Protein AF-A0A9W8JWC4-F1 (afdb_monomer_lite)

Foldseek 3Di:
DDDDDDDDPDDPPPDDDPDPVSVCVVVVNPDPVVVVVVVVVVVVVVVVVVVVVVVVVVVVVVVVVVPPPPPPPPPDDPDPDPDDDVDPDDPPDDPPCPVVVVVVVVVVCCVVCVVNDDPDPVPPPVPDPDDDPDDDDDDDDDDDD

pLDDT: mean 70.8, std 15.58, range [35.38, 93.44]

Sequence (145 aa):
MPLAPPPPANSLQVVQISSLTAALARLGINIPIEDVIKAVHEENGANRAKLAAEATKRRAALSKLALQPINASAGLKITTESKFVPRPIKPTNVDPLAKERRRRLVELTKEAFPDGKPPDPFNLTWLGLAEDVGCPRTSGLSQHR

Structure (mmCIF, N/CA/C/O backbone):
data_AF-A0A9W8JWC4-F1
#
_entry.id   AF-A0A9W8JWC4-F1
#
loop_
_atom_site.group_PDB
_atom_site.id
_atom_site.type_symbol
_atom_site.label_atom_id
_atom_site.label_alt_id
_atom_site.label_comp_id
_atom_site.label_asym_id
_atom_site.label_entity_id
_atom_site.label_seq_id
_atom_site.pdbx_PDB_ins_code
_atom_site.Cartn_x
_atom_site.Cartn_y
_atom_site.Cartn_z
_atom_site.occupancy
_atom_site.B_iso_or_equiv
_atom_site.auth_seq_id
_atom_site.auth_comp_id
_atom_site.auth_asym_id
_atom_site.auth_atom_id
_atom_site.pdbx_PDB_model_num
ATOM 1 N N . MET A 1 1 ? -16.160 -30.341 57.260 1.00 52.53 1 MET A N 1
ATOM 2 C CA . MET A 1 1 ? -16.440 -29.316 56.233 1.00 52.53 1 MET A CA 1
ATOM 3 C C . MET A 1 1 ? -15.114 -28.951 55.576 1.00 52.53 1 MET A C 1
ATOM 5 O O . MET A 1 1 ? -14.337 -28.261 56.224 1.00 52.53 1 MET A O 1
ATOM 9 N N . PRO A 1 2 ? -14.760 -29.479 54.393 1.00 52.22 2 PRO A N 1
ATOM 10 C CA . PRO A 1 2 ? -13.525 -29.064 53.733 1.00 52.22 2 PRO A CA 1
ATOM 11 C C . PRO A 1 2 ? -13.687 -27.648 53.153 1.00 52.22 2 PRO A C 1
ATOM 13 O O . PRO A 1 2 ? -14.654 -27.376 52.443 1.00 52.22 2 PRO A O 1
ATOM 16 N N . LEU A 1 3 ? -12.755 -26.753 53.501 1.00 62.88 3 LEU A N 1
ATOM 17 C CA . LEU A 1 3 ? -12.629 -25.408 52.932 1.00 62.88 3 LEU A CA 1
ATOM 18 C C . LEU A 1 3 ? -12.314 -25.515 51.432 1.00 62.88 3 LEU A C 1
ATOM 20 O O . LEU A 1 3 ? -11.409 -26.252 51.041 1.00 62.88 3 LEU A O 1
ATOM 24 N N . ALA A 1 4 ? -13.039 -24.759 50.607 1.00 66.19 4 ALA A N 1
ATOM 25 C CA . ALA A 1 4 ? -12.744 -24.633 49.184 1.00 66.19 4 ALA A CA 1
ATOM 26 C C . ALA A 1 4 ? -11.363 -23.973 48.971 1.00 66.19 4 ALA A C 1
ATOM 28 O O . ALA A 1 4 ? -11.011 -23.056 49.720 1.00 66.19 4 ALA A O 1
ATOM 29 N N . PRO A 1 5 ? -10.573 -24.418 47.975 1.00 70.81 5 PRO A N 1
ATOM 30 C CA . PRO A 1 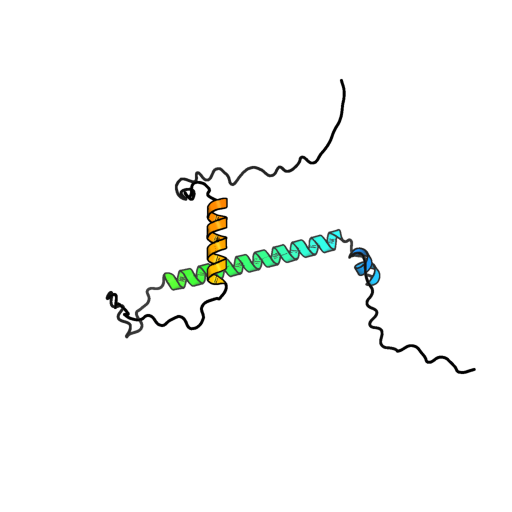5 ? -9.264 -23.836 47.699 1.00 70.81 5 PRO A CA 1
ATOM 31 C C . PRO A 1 5 ? -9.393 -22.380 47.209 1.00 70.81 5 PRO A C 1
ATOM 33 O O . PRO A 1 5 ? -10.356 -22.055 46.507 1.00 70.81 5 PRO A O 1
ATOM 36 N N . PRO A 1 6 ? -8.440 -21.493 47.559 1.00 69.56 6 PRO A N 1
ATOM 37 C CA . PRO A 1 6 ? -8.451 -20.105 47.108 1.00 69.56 6 PRO A CA 1
ATOM 38 C C . PRO A 1 6 ? -8.288 -20.021 45.578 1.00 69.56 6 PRO A C 1
ATOM 40 O O . PRO A 1 6 ? -7.565 -20.834 44.993 1.00 69.56 6 PRO A O 1
ATOM 43 N N . PRO A 1 7 ? -8.944 -19.052 44.911 1.00 66.81 7 PRO A N 1
ATOM 44 C CA . PRO A 1 7 ? -8.871 -18.913 43.462 1.00 66.81 7 PRO A CA 1
ATOM 45 C C . PRO A 1 7 ? -7.442 -18.569 42.994 1.00 66.81 7 PRO A C 1
ATOM 47 O O . PRO A 1 7 ? -6.719 -17.852 43.692 1.00 66.81 7 PRO A O 1
ATOM 50 N N . PRO A 1 8 ? -7.015 -19.064 41.816 1.00 64.12 8 PRO A N 1
ATOM 51 C CA . PRO A 1 8 ? -5.653 -18.889 41.316 1.00 64.12 8 PRO A CA 1
ATOM 52 C C . PRO A 1 8 ? -5.338 -17.418 40.994 1.00 64.12 8 PRO A C 1
ATOM 54 O O . PRO A 1 8 ? -6.064 -16.752 40.259 1.00 64.12 8 PRO A O 1
ATOM 57 N N . ALA A 1 9 ? -4.209 -16.930 41.514 1.00 63.09 9 ALA A N 1
ATOM 58 C CA . ALA A 1 9 ? -3.815 -15.518 41.565 1.00 63.09 9 ALA A CA 1
ATOM 59 C C . ALA A 1 9 ? -3.265 -14.909 40.254 1.00 63.09 9 ALA A C 1
ATOM 61 O O . ALA A 1 9 ? -2.635 -13.859 40.296 1.00 63.09 9 ALA A O 1
ATOM 62 N N . ASN A 1 10 ? -3.497 -15.521 39.090 1.00 58.47 10 ASN A N 1
ATOM 63 C CA . ASN A 1 10 ? -2.897 -15.080 37.821 1.00 58.47 10 ASN A CA 1
ATOM 64 C C . ASN A 1 10 ? -3.940 -14.870 36.717 1.00 58.47 10 ASN A C 1
ATOM 66 O O . ASN A 1 10 ? -3.788 -15.350 35.595 1.00 58.47 10 ASN A O 1
ATOM 70 N N . SER A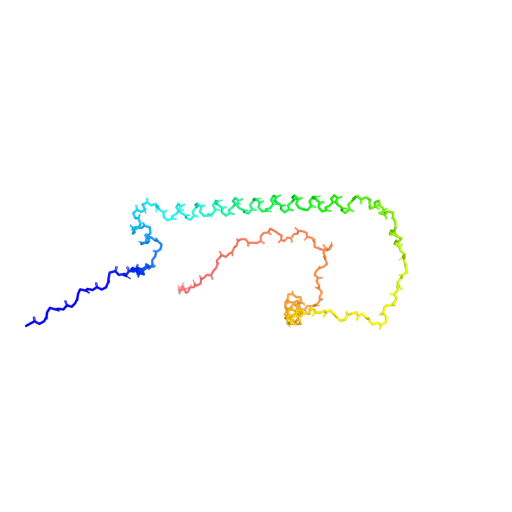 1 11 ? -5.016 -14.144 37.018 1.00 58.44 11 SER A N 1
ATOM 71 C CA . SER A 1 11 ? -5.893 -13.627 35.971 1.00 58.44 11 SER A CA 1
ATOM 72 C C . SER A 1 11 ? -5.275 -12.351 35.400 1.00 58.44 11 SER A C 1
ATOM 74 O O . SER A 1 11 ? -5.469 -11.267 35.953 1.00 58.44 11 SER A O 1
ATOM 76 N N . LEU A 1 12 ? -4.572 -12.444 34.269 1.00 59.75 12 LEU A N 1
ATOM 77 C CA . LEU A 1 12 ? -4.572 -11.317 33.337 1.00 59.75 12 LEU A CA 1
ATOM 78 C C . LEU A 1 12 ? -6.044 -11.109 32.971 1.00 59.75 12 LEU A C 1
ATOM 80 O O . LEU A 1 12 ? -6.603 -11.876 32.190 1.00 59.75 12 LEU A O 1
ATOM 84 N N . GLN A 1 13 ? -6.710 -10.164 33.639 1.00 64.00 13 GLN A N 1
ATOM 85 C CA . GLN A 1 13 ? -8.097 -9.834 33.347 1.00 64.00 13 GLN A CA 1
ATOM 86 C C . GLN A 1 13 ? -8.122 -9.248 31.941 1.00 64.00 13 GLN A C 1
ATOM 88 O O . GLN A 1 13 ? -7.852 -8.066 31.736 1.00 64.00 13 GLN A O 1
ATOM 93 N N . VAL A 1 14 ? -8.420 -10.099 30.962 1.00 64.75 14 VAL A N 1
ATOM 94 C CA . VAL A 1 14 ? -8.772 -9.667 29.617 1.00 64.75 14 VAL A CA 1
ATOM 95 C C . VAL A 1 14 ? -10.126 -8.990 29.743 1.00 64.75 14 VAL A C 1
ATOM 97 O O . VAL A 1 14 ? -11.182 -9.617 29.703 1.00 64.75 14 VAL A O 1
ATOM 100 N N . VAL A 1 15 ? -10.086 -7.689 29.993 1.00 69.31 15 VAL A N 1
ATOM 101 C CA . VAL A 1 15 ? -11.278 -6.863 29.984 1.00 69.31 15 VAL A CA 1
ATOM 102 C C . VAL A 1 15 ? -11.661 -6.667 28.529 1.00 69.31 15 VAL A C 1
ATOM 104 O O . VAL A 1 15 ? -10.972 -5.976 27.782 1.00 69.31 15 VAL A O 1
ATOM 107 N N . GLN A 1 16 ? -12.788 -7.244 28.136 1.00 74.19 16 GLN A N 1
ATOM 108 C CA . GLN A 1 16 ? -13.394 -6.925 26.857 1.00 74.19 16 GLN A CA 1
ATOM 109 C C . GLN A 1 16 ? -14.035 -5.538 26.952 1.00 74.19 16 GLN A C 1
ATOM 111 O O . GLN A 1 16 ? -14.914 -5.301 27.782 1.00 74.19 16 GLN A O 1
ATOM 116 N N . ILE A 1 17 ? -13.564 -4.608 26.125 1.00 78.25 17 ILE A N 1
ATOM 117 C CA . ILE A 1 17 ? -14.057 -3.232 26.085 1.00 78.25 17 ILE A CA 1
ATOM 118 C C . ILE A 1 17 ? -14.778 -3.031 24.754 1.00 78.25 17 ILE A C 1
ATOM 120 O O . ILE A 1 17 ? -14.219 -3.314 23.698 1.00 78.25 17 ILE A O 1
ATOM 124 N N . SER A 1 18 ? -16.030 -2.579 24.806 1.00 82.06 18 SER A N 1
ATOM 125 C CA . SER A 1 18 ? -16.902 -2.438 23.632 1.00 82.06 18 SER A CA 1
ATOM 126 C C . SER A 1 18 ? -16.646 -1.167 22.817 1.00 82.06 18 SER A C 1
ATOM 128 O O . SER A 1 18 ? -17.098 -1.078 21.678 1.00 82.06 18 SER A O 1
ATOM 130 N N . SER A 1 19 ? -15.930 -0.182 23.369 1.00 83.00 19 SER A N 1
ATOM 131 C CA . SER A 1 19 ? -15.626 1.074 22.682 1.00 83.00 19 SER A CA 1
ATOM 132 C C . SER A 1 19 ? -14.324 1.718 23.164 1.00 83.00 19 SER A C 1
ATOM 134 O O . SER A 1 19 ? -13.903 1.541 24.309 1.00 83.00 19 SER A O 1
ATOM 136 N N . LEU A 1 20 ? -13.708 2.522 22.291 1.00 82.31 20 LEU A N 1
ATOM 137 C CA . LEU A 1 20 ? -12.534 3.339 22.617 1.00 82.31 20 LEU A CA 1
ATOM 138 C C . LEU A 1 20 ? -12.819 4.275 23.805 1.00 82.31 20 LEU A C 1
ATOM 140 O O . LEU A 1 20 ? -11.992 4.397 24.701 1.00 82.31 20 LEU A O 1
ATOM 144 N N . THR A 1 21 ? -14.013 4.873 23.857 1.00 81.44 21 THR A N 1
ATOM 145 C CA . THR A 1 21 ? -14.464 5.727 24.968 1.00 81.44 21 THR A CA 1
ATOM 146 C C . THR A 1 21 ? -14.394 4.996 26.302 1.00 81.44 21 THR A C 1
ATOM 148 O O . THR A 1 21 ? -13.859 5.516 27.277 1.00 81.44 21 THR A O 1
ATOM 151 N N . ALA A 1 22 ? -14.909 3.764 26.340 1.00 82.44 22 ALA A N 1
ATOM 152 C CA . ALA A 1 22 ? -14.904 2.948 27.545 1.00 82.44 22 ALA A CA 1
ATOM 153 C C . ALA A 1 22 ? -13.480 2.521 27.933 1.00 82.44 22 ALA A C 1
ATOM 155 O O . ALA A 1 22 ? -13.199 2.342 29.119 1.00 82.44 22 ALA A O 1
ATOM 156 N N . ALA A 1 23 ? -12.572 2.398 26.960 1.00 84.88 23 ALA A N 1
ATOM 157 C CA . ALA A 1 23 ? -11.166 2.108 27.217 1.00 84.88 23 ALA A CA 1
ATOM 158 C C . ALA A 1 23 ? -10.457 3.310 27.844 1.00 84.88 23 ALA A C 1
ATOM 160 O O . ALA A 1 23 ? -9.802 3.160 28.872 1.00 84.88 23 ALA A O 1
ATOM 161 N N . LEU A 1 24 ? -10.654 4.505 27.284 1.00 84.12 24 LEU A N 1
ATOM 162 C CA . LEU A 1 24 ? -10.096 5.748 27.819 1.00 84.12 24 LEU A CA 1
ATOM 163 C C . LEU A 1 24 ? -10.627 6.040 29.229 1.00 84.12 24 LEU A C 1
ATOM 165 O O . LEU A 1 24 ? -9.839 6.306 30.134 1.00 84.12 24 LEU A O 1
ATOM 169 N N . ALA A 1 25 ? -11.934 5.866 29.450 1.00 82.50 25 ALA A N 1
ATOM 170 C CA . ALA A 1 25 ? -12.550 6.024 30.765 1.00 82.50 25 ALA A CA 1
ATOM 171 C C . ALA A 1 25 ? -11.999 5.021 31.794 1.00 82.50 25 ALA A C 1
ATOM 173 O O . ALA A 1 25 ? -11.705 5.399 32.927 1.00 82.50 25 ALA A O 1
ATOM 174 N N . ARG A 1 26 ? -11.788 3.753 31.404 1.00 82.44 26 ARG A N 1
ATOM 175 C CA . ARG A 1 26 ? -11.143 2.744 32.268 1.00 82.44 26 ARG A CA 1
ATOM 176 C C . ARG A 1 26 ? -9.692 3.079 32.606 1.00 82.44 26 ARG A C 1
ATOM 178 O O . ARG A 1 26 ? -9.226 2.686 33.669 1.00 82.44 26 ARG A O 1
ATOM 185 N N . LEU A 1 27 ? -8.995 3.792 31.726 1.00 84.62 27 LEU A N 1
ATOM 186 C CA . LEU A 1 27 ? -7.631 4.271 31.952 1.00 84.62 27 LEU A CA 1
ATOM 187 C C . LEU A 1 27 ? -7.586 5.602 32.727 1.00 84.62 27 LEU A C 1
ATOM 189 O O . LEU A 1 27 ? -6.499 6.112 32.980 1.00 84.62 27 LEU A O 1
ATOM 193 N N . GLY A 1 28 ? -8.740 6.167 33.108 1.00 83.19 28 GLY A N 1
ATOM 194 C CA . GLY A 1 28 ? -8.826 7.465 33.787 1.00 83.19 28 GLY A CA 1
ATOM 195 C C . GLY A 1 28 ? -8.476 8.654 32.887 1.00 83.19 28 GLY A C 1
ATOM 196 O O . GLY A 1 28 ? -8.186 9.742 33.381 1.00 83.19 28 GLY A O 1
ATOM 197 N N . ILE A 1 29 ? -8.479 8.453 31.568 1.00 82.94 29 ILE A N 1
ATOM 198 C CA . ILE A 1 29 ? -8.108 9.463 30.580 1.00 82.94 29 ILE A CA 1
ATOM 199 C C . ILE A 1 29 ? -9.376 10.203 30.149 1.00 82.94 29 ILE A C 1
ATOM 201 O O . ILE A 1 29 ? -10.190 9.680 29.391 1.00 82.94 29 ILE A O 1
ATOM 205 N N . ASN A 1 30 ? -9.520 11.442 30.620 1.00 80.62 30 ASN A N 1
ATOM 206 C CA . ASN A 1 30 ? -10.624 12.343 30.277 1.00 80.62 30 ASN A CA 1
ATOM 207 C C . ASN A 1 30 ? -10.235 13.257 29.103 1.00 80.62 30 ASN A C 1
ATOM 209 O O . ASN A 1 30 ? -10.136 14.473 29.244 1.00 80.62 30 ASN A O 1
ATOM 213 N N . ILE A 1 31 ? -9.962 12.654 27.946 1.00 82.31 31 ILE A N 1
ATOM 214 C CA . ILE A 1 31 ? -9.705 13.384 26.697 1.00 82.31 31 ILE A CA 1
ATOM 215 C C . ILE A 1 31 ? -10.909 13.153 25.775 1.00 82.31 31 ILE A C 1
ATOM 217 O O . ILE A 1 31 ? -11.327 11.998 25.628 1.00 82.31 31 ILE A O 1
ATOM 221 N N . PRO A 1 32 ? -11.487 14.205 25.165 1.00 85.94 32 PRO A N 1
ATOM 222 C CA . PRO A 1 32 ? -12.546 14.031 24.179 1.00 85.94 32 PRO A CA 1
ATOM 223 C C . PRO A 1 32 ? -12.010 13.246 22.974 1.00 85.94 32 PRO A C 1
ATOM 225 O O . PRO A 1 32 ? -10.862 13.401 22.554 1.00 85.94 32 PRO A O 1
ATOM 228 N N . ILE A 1 33 ? -12.831 12.360 22.416 1.00 84.00 33 ILE A N 1
ATOM 229 C CA . ILE A 1 33 ? -12.407 11.455 21.334 1.00 84.00 33 ILE A CA 1
ATOM 230 C C . ILE A 1 33 ? -12.030 12.239 20.081 1.00 84.00 33 ILE A C 1
ATOM 232 O O . ILE A 1 33 ? -11.145 11.831 19.332 1.00 84.00 33 ILE A O 1
ATOM 236 N N . GLU A 1 34 ? -12.665 13.385 19.889 1.00 86.12 34 GLU A N 1
ATOM 237 C CA . GLU A 1 34 ? -12.398 14.330 18.819 1.00 86.12 34 GLU A CA 1
ATOM 238 C C . GLU A 1 34 ? -10.934 14.795 18.842 1.00 86.12 34 GLU A C 1
ATOM 240 O O . GLU A 1 34 ? -10.291 14.829 17.792 1.00 86.12 34 GLU A O 1
ATOM 245 N N . ASP A 1 35 ? -10.374 15.054 20.028 1.00 85.06 35 ASP A N 1
ATOM 246 C CA . ASP A 1 35 ? -8.972 15.459 20.181 1.00 85.06 35 ASP A CA 1
ATOM 247 C C . ASP A 1 35 ? -8.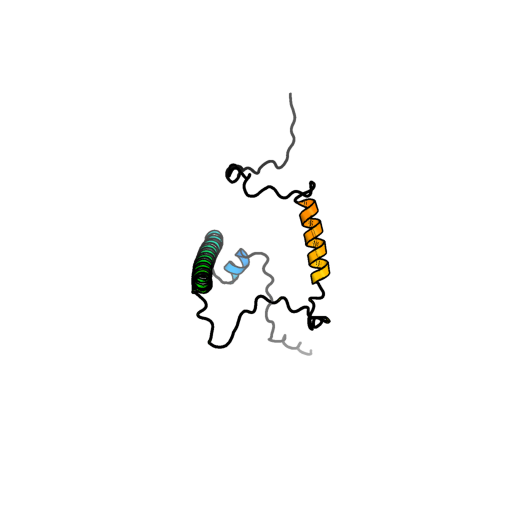013 14.298 19.903 1.00 85.06 35 ASP A C 1
ATOM 249 O O . ASP A 1 35 ? -6.958 14.495 19.300 1.00 85.06 35 ASP A O 1
ATOM 253 N N . VAL A 1 36 ? -8.396 13.068 20.264 1.00 84.56 36 VAL A N 1
ATOM 254 C CA . VAL A 1 36 ? -7.618 11.859 19.940 1.00 84.56 36 VAL A CA 1
ATOM 255 C C . VAL A 1 36 ? -7.573 11.640 18.428 1.00 84.56 36 VAL A C 1
ATOM 257 O O . VAL A 1 36 ? -6.504 11.420 17.858 1.00 84.56 36 VAL A O 1
ATOM 260 N N . ILE A 1 37 ? -8.721 11.742 17.755 1.00 87.00 37 ILE A N 1
ATOM 261 C CA . ILE A 1 37 ? -8.819 11.597 16.298 1.00 87.00 37 ILE A CA 1
ATOM 262 C C . ILE A 1 37 ? -8.020 12.702 15.599 1.00 87.00 37 ILE A C 1
ATOM 264 O O . ILE A 1 37 ? -7.280 12.429 14.650 1.00 87.00 37 ILE A O 1
ATOM 268 N N . LYS A 1 38 ? -8.116 13.941 16.089 1.00 88.00 38 LYS A N 1
ATOM 269 C CA . LYS A 1 38 ? -7.361 15.079 15.561 1.00 88.00 38 LYS A CA 1
ATOM 270 C C . LYS A 1 38 ? -5.852 14.873 15.699 1.00 88.00 38 LYS A C 1
ATOM 272 O O . LYS A 1 38 ? -5.140 15.017 14.706 1.00 88.00 38 LYS A O 1
ATOM 277 N N . ALA A 1 39 ? -5.376 14.457 16.871 1.00 85.69 39 ALA A N 1
ATOM 278 C CA . ALA A 1 39 ? -3.962 14.169 17.099 1.00 85.69 39 ALA A CA 1
ATOM 279 C C . ALA A 1 39 ? -3.440 13.068 16.158 1.00 85.69 39 ALA A C 1
ATOM 281 O O . ALA A 1 39 ? -2.374 13.217 15.560 1.00 85.69 39 ALA A O 1
ATOM 282 N N . VAL A 1 40 ? -4.224 12.004 15.943 1.00 87.06 40 VAL A N 1
ATOM 283 C CA . VAL A 1 40 ? -3.884 10.929 14.993 1.00 87.06 40 VAL A CA 1
ATOM 284 C C . VAL A 1 40 ? -3.800 11.453 13.557 1.00 87.06 40 VAL A C 1
ATOM 286 O O . VAL A 1 40 ? -2.911 11.061 12.798 1.00 87.06 40 VAL A O 1
ATOM 289 N N . HIS A 1 41 ? -4.705 12.345 13.150 1.00 87.75 41 HIS A N 1
ATOM 290 C CA . HIS A 1 41 ? -4.655 12.948 11.818 1.00 87.75 41 HIS A CA 1
ATOM 291 C C . HIS A 1 41 ? -3.449 13.870 11.630 1.00 87.75 41 HIS A C 1
ATOM 293 O O . HIS A 1 41 ? -2.807 13.811 10.578 1.00 87.75 41 HIS A O 1
ATOM 299 N N . GLU A 1 42 ? -3.117 14.683 12.631 1.00 86.75 42 GLU A N 1
ATOM 300 C CA . GLU A 1 42 ? -1.946 15.564 12.609 1.00 86.75 42 GLU A CA 1
ATOM 301 C C . GLU A 1 42 ? -0.640 14.761 12.546 1.00 86.75 42 GLU A C 1
ATOM 303 O O . GLU A 1 42 ? 0.216 15.034 11.698 1.00 86.75 42 GLU A O 1
ATOM 308 N N . GLU A 1 43 ? -0.514 13.714 13.365 1.00 85.25 43 GLU A N 1
ATOM 309 C CA . GLU A 1 43 ? 0.642 12.814 13.352 1.00 85.25 43 GLU A CA 1
ATOM 310 C C . GLU A 1 43 ? 0.790 12.109 11.995 1.00 85.25 43 GLU A C 1
ATOM 312 O O . GLU A 1 43 ? 1.869 12.107 11.391 1.00 85.25 43 GLU A O 1
ATOM 317 N N . ASN A 1 44 ? -0.306 11.566 11.459 1.00 83.44 44 ASN A N 1
ATOM 318 C CA . ASN A 1 44 ? -0.304 10.926 10.145 1.00 83.44 44 ASN A CA 1
ATOM 319 C C . ASN A 1 44 ? 0.039 11.915 9.022 1.00 83.44 44 ASN A C 1
ATOM 321 O O . ASN A 1 44 ? 0.771 11.562 8.091 1.00 83.44 44 ASN A O 1
ATOM 325 N N . GLY A 1 45 ? -0.442 13.157 9.107 1.00 82.75 45 GLY A N 1
ATOM 326 C CA . GLY A 1 45 ? -0.075 14.235 8.190 1.00 82.75 45 GLY A CA 1
ATOM 327 C C . GLY A 1 45 ? 1.427 14.527 8.224 1.00 82.75 45 GLY A C 1
ATOM 328 O O . GLY A 1 45 ? 2.081 14.550 7.176 1.00 82.75 45 GLY A O 1
ATOM 329 N N . ALA A 1 46 ? 2.000 14.655 9.422 1.00 83.62 46 ALA A N 1
ATOM 330 C CA . ALA A 1 46 ? 3.430 14.887 9.611 1.00 83.62 46 ALA A CA 1
ATOM 331 C C . ALA A 1 46 ? 4.286 13.715 9.098 1.00 83.62 46 ALA A C 1
ATOM 333 O O . ALA A 1 46 ? 5.307 13.929 8.438 1.00 83.62 46 ALA A O 1
ATOM 334 N N . ASN A 1 47 ? 3.860 12.474 9.337 1.00 82.25 47 ASN A N 1
ATOM 335 C CA . ASN A 1 47 ? 4.558 11.280 8.862 1.00 82.25 47 ASN A CA 1
ATOM 336 C C . ASN A 1 47 ? 4.531 11.172 7.330 1.00 82.25 47 ASN A C 1
ATOM 338 O O . ASN A 1 47 ? 5.560 10.886 6.711 1.00 82.25 47 ASN A O 1
ATOM 342 N N . ARG A 1 48 ? 3.397 11.494 6.692 1.00 77.25 48 ARG A N 1
ATOM 343 C CA . ARG A 1 48 ? 3.301 11.569 5.224 1.00 77.25 48 ARG A CA 1
ATOM 344 C C . ARG A 1 48 ? 4.205 12.654 4.644 1.00 77.25 48 ARG A C 1
ATOM 346 O O . ARG A 1 48 ? 4.878 12.403 3.645 1.00 77.25 48 ARG A O 1
ATOM 353 N N . ALA A 1 49 ? 4.270 13.825 5.277 1.00 80.62 49 ALA A N 1
ATOM 354 C CA . ALA A 1 49 ? 5.157 14.905 4.849 1.00 80.62 49 ALA A CA 1
ATOM 355 C C . ALA A 1 49 ? 6.641 14.508 4.957 1.00 80.62 49 ALA A C 1
ATOM 357 O O . ALA A 1 49 ? 7.411 14.735 4.021 1.00 80.62 49 ALA A O 1
ATOM 358 N N . LYS A 1 50 ? 7.041 13.843 6.050 1.00 85.31 50 LYS A N 1
ATOM 359 C CA . LYS A 1 50 ? 8.405 13.313 6.225 1.00 85.31 50 LYS A CA 1
ATOM 360 C C . LYS A 1 50 ? 8.762 12.284 5.150 1.00 85.31 50 LYS A C 1
ATOM 362 O O . LYS A 1 50 ? 9.833 12.385 4.553 1.00 85.31 50 LYS A O 1
ATOM 367 N N . LEU A 1 51 ? 7.860 11.347 4.852 1.00 83.56 51 LEU A N 1
ATOM 368 C CA . LEU A 1 51 ? 8.056 10.350 3.792 1.00 83.56 51 LEU A CA 1
ATOM 369 C C . LEU A 1 51 ? 8.161 10.992 2.403 1.00 83.56 51 LEU A C 1
ATOM 371 O O . LEU A 1 51 ? 9.020 10.607 1.612 1.00 83.56 51 LEU A O 1
ATOM 375 N N . ALA A 1 52 ? 7.342 12.003 2.108 1.00 81.69 52 ALA A N 1
ATOM 376 C CA . ALA A 1 52 ? 7.423 12.750 0.853 1.00 81.69 52 ALA A CA 1
ATOM 377 C C . ALA A 1 52 ? 8.753 13.523 0.724 1.00 81.69 52 ALA A C 1
ATOM 379 O O . ALA A 1 52 ? 9.387 13.524 -0.338 1.00 81.69 52 ALA A O 1
ATOM 380 N N . ALA A 1 53 ? 9.225 14.130 1.816 1.00 83.38 53 ALA A N 1
ATOM 381 C CA . ALA A 1 53 ? 10.525 14.795 1.867 1.00 83.38 53 ALA A CA 1
ATOM 382 C C . ALA A 1 53 ? 11.694 13.802 1.706 1.00 83.38 53 ALA A C 1
ATOM 384 O O . ALA A 1 53 ? 12.700 14.100 1.061 1.00 83.38 53 ALA A O 1
ATOM 385 N N . GLU A 1 54 ? 11.577 12.593 2.250 1.00 85.88 54 GLU A N 1
ATOM 386 C CA . GLU A 1 54 ? 12.581 11.548 2.052 1.00 85.88 54 GLU A CA 1
ATOM 387 C C . GLU A 1 54 ? 12.570 11.012 0.610 1.00 85.88 54 GLU A C 1
ATOM 389 O O . GLU A 1 54 ? 13.624 10.848 -0.008 1.00 85.88 54 GLU A O 1
ATOM 394 N N . ALA A 1 55 ? 11.386 10.804 0.031 1.00 85.44 55 ALA A N 1
ATOM 395 C CA . ALA A 1 55 ? 11.228 10.358 -1.350 1.00 85.44 55 ALA A CA 1
ATOM 396 C C . ALA A 1 55 ? 11.820 11.362 -2.351 1.00 85.44 55 ALA A C 1
ATOM 398 O O . ALA A 1 55 ? 12.505 10.964 -3.297 1.00 85.44 55 ALA A O 1
ATOM 399 N N . THR A 1 56 ? 11.626 12.663 -2.125 1.00 83.00 56 THR A N 1
ATOM 400 C CA . THR A 1 56 ? 12.237 13.717 -2.953 1.00 83.00 56 THR A CA 1
ATOM 401 C C . THR A 1 56 ? 13.760 13.738 -2.819 1.00 83.00 56 THR A C 1
ATOM 403 O O . THR A 1 56 ? 14.448 13.809 -3.840 1.00 83.00 56 THR A O 1
ATOM 406 N N . LYS A 1 57 ? 14.313 13.564 -1.609 1.00 83.00 57 LYS A N 1
ATOM 407 C CA . LYS A 1 57 ? 15.767 13.399 -1.405 1.00 83.00 57 LYS A CA 1
ATOM 408 C C . LYS A 1 57 ? 16.322 12.178 -2.141 1.00 83.00 57 LYS A C 1
ATOM 410 O O . LYS A 1 57 ? 17.332 12.298 -2.834 1.00 83.00 57 LYS A O 1
ATOM 415 N N . ARG A 1 58 ? 15.653 11.022 -2.047 1.00 78.88 58 ARG A N 1
ATOM 416 C CA . ARG A 1 58 ? 16.042 9.797 -2.771 1.00 78.88 58 ARG A CA 1
ATOM 417 C C . ARG A 1 58 ? 16.003 10.008 -4.284 1.00 78.88 58 ARG A C 1
ATOM 419 O O . ARG A 1 58 ? 16.957 9.654 -4.971 1.00 78.88 58 ARG A O 1
ATOM 426 N N . ARG A 1 59 ? 14.952 10.649 -4.804 1.00 81.56 59 ARG A N 1
ATOM 427 C CA . ARG A 1 59 ? 14.836 10.983 -6.232 1.00 81.56 59 ARG A CA 1
ATOM 428 C C . ARG A 1 59 ? 15.963 11.908 -6.695 1.00 81.56 59 ARG A C 1
ATOM 430 O O . ARG A 1 59 ? 16.557 11.656 -7.739 1.00 81.56 59 ARG A O 1
ATOM 437 N N . ALA A 1 60 ? 16.294 12.934 -5.914 1.00 79.44 60 ALA A N 1
ATOM 438 C CA . ALA A 1 60 ? 17.395 13.842 -6.223 1.00 79.44 60 ALA A CA 1
ATOM 439 C C . ALA A 1 60 ? 18.760 13.131 -6.199 1.00 79.44 60 ALA A C 1
ATOM 441 O O . ALA A 1 60 ? 19.591 13.370 -7.073 1.00 79.44 60 ALA A O 1
ATOM 442 N N . ALA A 1 61 ? 18.991 12.230 -5.239 1.00 77.38 61 ALA A N 1
ATOM 443 C CA . ALA A 1 61 ? 20.219 11.438 -5.164 1.00 77.38 61 ALA A CA 1
ATOM 444 C C . ALA A 1 61 ? 20.374 10.494 -6.369 1.00 77.38 61 ALA A C 1
ATOM 446 O O . ALA A 1 61 ? 21.435 10.462 -6.991 1.00 77.38 61 ALA A O 1
ATOM 447 N N . LEU A 1 62 ? 19.305 9.789 -6.753 1.00 75.94 62 LEU A N 1
ATOM 448 C CA . LEU A 1 62 ? 19.304 8.922 -7.935 1.00 75.94 62 LEU A CA 1
ATOM 449 C C . LEU A 1 62 ? 19.492 9.715 -9.233 1.00 75.94 62 LEU A C 1
ATOM 451 O O . LEU A 1 62 ? 20.250 9.293 -10.101 1.00 75.94 62 LEU A O 1
ATOM 455 N N . SER A 1 63 ? 18.868 10.891 -9.347 1.00 69.62 63 SER A N 1
ATOM 456 C CA . SER A 1 63 ? 19.069 11.781 -10.495 1.00 69.62 63 SER A CA 1
ATOM 457 C C . SER A 1 63 ? 20.521 12.239 -10.615 1.00 69.62 63 SER A C 1
ATOM 459 O O . SER A 1 63 ? 21.041 12.297 -11.724 1.00 69.62 63 SER A O 1
ATOM 461 N N . LYS A 1 64 ? 21.195 12.544 -9.499 1.00 71.50 64 LYS A N 1
ATOM 462 C CA . LYS A 1 64 ? 22.623 12.897 -9.512 1.00 71.50 64 LYS A CA 1
ATOM 463 C C . LYS A 1 64 ? 23.493 11.723 -9.956 1.00 71.50 64 LYS A C 1
ATOM 465 O O . LYS A 1 64 ? 24.429 11.937 -10.711 1.00 71.50 64 LYS A O 1
ATOM 470 N N . LEU A 1 65 ? 23.170 10.501 -9.534 1.00 67.19 65 LEU A N 1
ATOM 471 C CA . LEU A 1 65 ? 23.914 9.299 -9.919 1.00 67.19 65 LEU A CA 1
ATOM 472 C C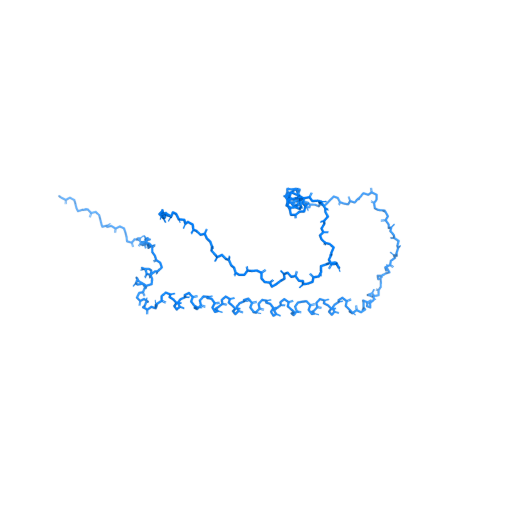 . LEU A 1 65 ? 23.734 8.959 -11.407 1.00 67.19 65 LEU A C 1
ATOM 474 O O . LEU A 1 65 ? 24.693 8.573 -12.061 1.00 67.19 65 LEU A O 1
ATOM 478 N N . ALA A 1 66 ? 22.534 9.163 -11.955 1.00 64.75 66 ALA A N 1
ATOM 479 C CA . ALA A 1 66 ? 22.260 8.963 -13.379 1.00 64.75 66 ALA A CA 1
ATOM 480 C C . ALA A 1 66 ? 22.916 10.021 -14.288 1.00 64.75 66 ALA A C 1
ATOM 482 O O . ALA A 1 66 ? 23.195 9.737 -15.448 1.00 64.75 66 ALA A O 1
ATOM 483 N N . LEU A 1 67 ? 23.139 11.237 -13.774 1.00 63.09 67 LEU A N 1
ATOM 484 C CA . LEU A 1 67 ? 23.725 12.354 -14.525 1.00 63.09 67 LEU A CA 1
ATOM 485 C C . LEU A 1 67 ? 25.244 12.469 -14.368 1.00 63.09 67 LEU A C 1
ATOM 487 O O . LEU A 1 67 ? 25.866 13.249 -15.090 1.00 63.09 67 LEU A O 1
ATOM 491 N N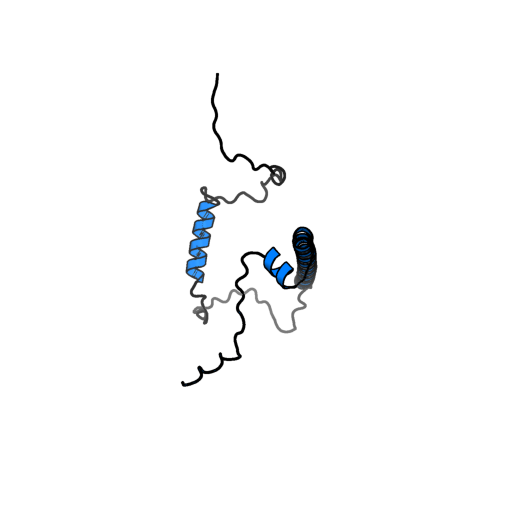 . GLN A 1 68 ? 25.857 11.730 -13.440 1.00 59.31 68 GLN A N 1
ATOM 492 C CA . GLN A 1 68 ? 27.309 11.653 -13.403 1.00 59.31 68 GLN A CA 1
ATOM 493 C C . GLN A 1 68 ? 27.784 10.826 -14.600 1.00 59.31 68 GLN A C 1
ATOM 495 O O . GLN A 1 68 ? 27.325 9.692 -14.767 1.00 59.31 68 GLN A O 1
ATOM 500 N N . PRO A 1 69 ? 28.700 11.353 -15.435 1.00 57.12 69 PRO A N 1
ATOM 501 C CA . PRO A 1 69 ? 29.370 10.515 -16.407 1.00 57.12 69 PRO A CA 1
ATOM 502 C C . PRO A 1 69 ? 30.034 9.392 -15.620 1.00 57.12 69 PRO A C 1
ATOM 504 O O . PRO A 1 69 ? 30.824 9.639 -14.705 1.00 57.12 69 PRO A O 1
ATOM 507 N N . ILE A 1 70 ? 29.660 8.154 -15.940 1.00 58.47 70 ILE A N 1
ATOM 508 C CA . ILE A 1 70 ? 30.361 6.972 -15.465 1.00 58.47 70 ILE A CA 1
ATOM 509 C C . ILE A 1 70 ? 31.751 7.109 -16.075 1.00 58.47 70 ILE A C 1
ATOM 511 O O . ILE A 1 70 ? 31.972 6.711 -17.217 1.00 58.47 70 ILE A O 1
ATOM 515 N N . ASN A 1 71 ? 32.675 7.743 -15.350 1.00 55.34 71 ASN A N 1
ATOM 516 C CA . ASN A 1 71 ? 34.091 7.609 -15.628 1.00 55.34 71 ASN A CA 1
ATOM 517 C C . ASN A 1 71 ? 34.320 6.115 -15.532 1.00 55.34 71 ASN A C 1
ATOM 519 O O . ASN A 1 71 ? 34.281 5.555 -14.434 1.00 55.34 71 ASN A O 1
ATOM 523 N N . ALA A 1 72 ? 34.386 5.474 -16.699 1.00 53.66 72 ALA A N 1
ATOM 524 C CA . ALA A 1 72 ? 34.526 4.046 -16.822 1.00 53.66 72 ALA A CA 1
ATOM 525 C C . ALA A 1 72 ? 35.649 3.649 -15.873 1.00 53.66 72 ALA A C 1
ATOM 527 O O . ALA A 1 72 ? 36.797 4.055 -16.055 1.00 53.66 72 ALA A O 1
ATOM 528 N N . SER A 1 73 ? 35.284 2.926 -14.812 1.00 48.41 73 SER A N 1
ATOM 529 C CA . SER A 1 73 ? 36.246 2.210 -13.993 1.00 48.41 73 SER A CA 1
ATOM 530 C C . SER A 1 73 ? 37.186 1.521 -14.974 1.00 48.41 73 SER A C 1
ATOM 532 O O . SER A 1 73 ? 36.724 0.801 -15.868 1.00 48.41 73 SER A O 1
ATOM 534 N N . ALA A 1 74 ? 38.470 1.870 -14.888 1.00 55.12 74 ALA A N 1
ATOM 535 C CA . ALA A 1 74 ? 39.502 1.414 -15.799 1.00 55.12 74 ALA A CA 1
ATOM 536 C C . ALA A 1 74 ? 39.421 -0.117 -15.919 1.00 55.12 74 ALA A C 1
ATOM 538 O O . ALA A 1 74 ? 39.815 -0.837 -15.007 1.00 55.12 74 ALA A O 1
ATOM 539 N N . GLY A 1 75 ? 38.838 -0.605 -17.019 1.00 54.78 75 GLY A N 1
ATOM 540 C CA . GLY A 1 75 ? 38.656 -2.035 -17.275 1.00 54.78 75 GLY A CA 1
ATOM 541 C C . GLY A 1 75 ? 37.322 -2.441 -17.906 1.00 54.78 75 GLY A C 1
ATOM 542 O O . GLY A 1 75 ? 37.296 -3.437 -18.628 1.00 54.78 75 GLY A O 1
ATOM 543 N N . LEU A 1 76 ? 36.226 -1.693 -17.721 1.00 52.56 76 LEU A N 1
ATOM 544 C CA . LEU A 1 76 ? 34.931 -2.094 -18.292 1.00 52.56 76 LEU A CA 1
ATOM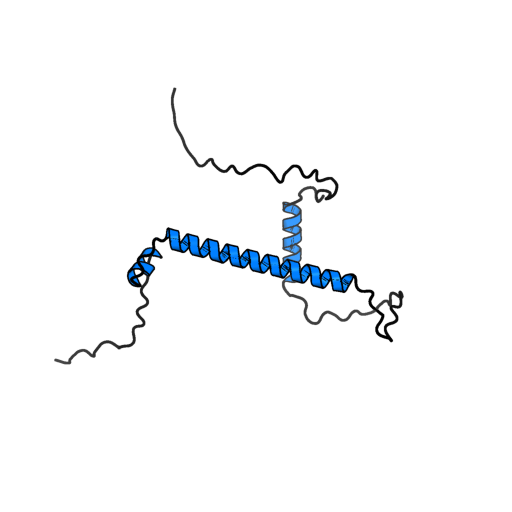 545 C C . LEU A 1 76 ? 34.720 -1.496 -19.691 1.00 52.56 76 LEU A C 1
ATOM 547 O O . LEU A 1 76 ? 34.084 -0.458 -19.865 1.00 52.56 76 LEU A O 1
ATOM 551 N N . LYS A 1 77 ? 35.252 -2.173 -20.715 1.00 59.12 77 LYS A N 1
ATOM 552 C CA . LYS A 1 77 ? 34.860 -1.923 -22.109 1.00 59.12 77 LYS A CA 1
ATOM 553 C C . LYS A 1 77 ? 33.401 -2.344 -22.276 1.00 59.12 77 LYS A C 1
ATOM 555 O O . LYS A 1 77 ? 33.113 -3.536 -22.382 1.00 59.12 77 LYS A O 1
ATOM 560 N N . ILE A 1 78 ? 32.490 -1.372 -22.314 1.00 57.06 78 ILE A N 1
ATOM 561 C CA . ILE A 1 78 ? 31.124 -1.590 -22.798 1.00 57.06 78 ILE A CA 1
ATOM 562 C C . ILE A 1 78 ? 31.258 -1.907 -24.286 1.00 57.06 78 ILE A C 1
ATOM 564 O O . ILE A 1 78 ? 31.373 -1.025 -25.130 1.00 57.06 78 ILE A O 1
ATOM 568 N N . THR A 1 79 ? 31.367 -3.193 -24.590 1.00 57.00 79 THR A N 1
ATOM 569 C CA . THR A 1 79 ? 31.363 -3.693 -25.956 1.00 57.00 79 THR A CA 1
ATOM 570 C C . THR A 1 79 ? 29.907 -3.768 -26.375 1.00 57.00 79 THR A C 1
ATOM 572 O O . THR A 1 79 ? 29.117 -4.490 -25.771 1.00 57.00 79 THR A O 1
ATOM 575 N N . THR A 1 80 ? 29.540 -3.004 -27.401 1.00 60.06 80 THR A N 1
ATOM 576 C CA . THR A 1 80 ? 28.215 -3.000 -28.045 1.00 60.06 80 THR A CA 1
ATOM 577 C C . THR A 1 80 ? 27.960 -4.295 -28.829 1.00 60.06 80 THR A C 1
ATOM 579 O O . THR A 1 80 ? 27.307 -4.303 -29.866 1.00 60.06 80 THR A O 1
ATOM 582 N N . GLU A 1 81 ? 28.522 -5.408 -28.370 1.00 58.28 81 GLU A N 1
ATOM 583 C CA . GLU A 1 81 ? 28.363 -6.717 -28.971 1.00 58.28 81 GLU A CA 1
ATOM 584 C C . GLU A 1 81 ? 27.313 -7.472 -28.163 1.00 58.28 81 GLU A C 1
ATOM 586 O O . GLU A 1 81 ? 27.543 -7.895 -27.028 1.00 58.28 81 GLU A O 1
ATOM 591 N N . SER A 1 82 ? 26.133 -7.634 -28.761 1.00 60.53 82 SER A N 1
ATOM 592 C CA . SER A 1 82 ? 25.107 -8.552 -28.274 1.00 60.53 82 SER A CA 1
ATOM 593 C C . SER A 1 82 ? 25.646 -9.980 -28.370 1.00 60.53 82 SER A C 1
ATOM 595 O O . SER A 1 82 ? 25.584 -10.627 -29.416 1.00 60.53 82 SER A O 1
ATOM 597 N N . LYS A 1 83 ? 26.232 -10.478 -27.280 1.00 70.50 83 LYS A N 1
ATOM 598 C CA . LYS A 1 83 ? 26.641 -11.879 -27.184 1.00 70.50 83 LYS A CA 1
ATOM 599 C C . LYS A 1 83 ? 25.396 -12.719 -26.945 1.00 70.50 83 LYS A C 1
ATOM 601 O O . LYS A 1 83 ? 24.835 -12.719 -25.851 1.00 70.50 83 LYS A O 1
ATOM 606 N N . PHE A 1 84 ? 24.960 -13.433 -27.979 1.00 72.19 84 PHE A N 1
ATOM 607 C CA . PHE A 1 84 ? 23.921 -14.447 -27.848 1.00 72.19 84 PHE A CA 1
ATOM 608 C C . PHE A 1 84 ? 24.360 -15.480 -26.803 1.00 72.19 84 PHE A C 1
ATOM 610 O O . PHE A 1 84 ? 25.408 -16.106 -26.950 1.00 72.19 84 PHE A O 1
ATOM 617 N N . VAL A 1 85 ? 23.569 -15.642 -25.740 1.00 76.00 85 VAL A N 1
ATOM 618 C CA . VAL A 1 85 ? 23.792 -16.655 -24.702 1.00 76.00 85 VAL A CA 1
ATOM 619 C C . VAL A 1 85 ? 22.923 -17.865 -25.055 1.00 76.00 85 VAL A C 1
ATOM 621 O O . VAL A 1 85 ? 21.713 -17.812 -24.833 1.00 76.00 85 VAL A O 1
ATOM 624 N N . PRO A 1 86 ? 23.490 -18.969 -25.583 1.00 75.06 86 PRO A N 1
ATOM 625 C CA . PRO A 1 86 ? 22.701 -20.078 -26.132 1.00 75.06 86 PRO A CA 1
ATOM 626 C C . PRO A 1 86 ? 21.873 -20.831 -25.084 1.00 75.06 86 PRO A C 1
ATOM 628 O O . PRO A 1 86 ? 20.985 -21.604 -25.436 1.00 75.06 86 PRO A O 1
ATOM 631 N N . ARG A 1 87 ? 22.177 -20.645 -23.792 1.00 71.88 87 ARG A N 1
ATOM 632 C CA . ARG A 1 87 ? 21.464 -21.239 -22.653 1.00 71.88 87 ARG A CA 1
ATOM 633 C C . ARG A 1 87 ? 21.473 -20.258 -21.478 1.00 71.88 87 ARG A C 1
ATOM 635 O O . ARG A 1 87 ? 22.403 -20.301 -20.672 1.00 71.88 87 ARG A O 1
ATOM 642 N N . PRO A 1 88 ? 20.493 -19.346 -21.378 1.00 72.56 88 PRO A N 1
ATOM 643 C CA . PRO A 1 88 ? 20.393 -18.477 -20.216 1.00 72.56 88 PRO A CA 1
ATOM 644 C C . PRO A 1 88 ? 20.197 -19.331 -18.959 1.00 72.56 88 PRO A C 1
ATOM 646 O O . PRO A 1 88 ? 19.451 -20.316 -18.969 1.00 72.56 88 PRO A O 1
ATOM 649 N N . ILE A 1 89 ? 20.893 -18.969 -17.882 1.00 78.00 89 ILE A N 1
ATOM 650 C CA . ILE A 1 89 ? 20.762 -19.640 -16.588 1.00 78.00 89 ILE A CA 1
ATOM 651 C C . ILE A 1 89 ? 19.297 -19.518 -16.171 1.00 78.00 89 ILE A C 1
ATOM 653 O O . ILE A 1 89 ? 18.756 -18.412 -16.102 1.00 78.00 89 ILE A O 1
ATOM 657 N N . LYS A 1 90 ? 18.635 -20.656 -15.933 1.00 72.06 90 LYS A N 1
ATOM 658 C CA . LYS A 1 90 ? 17.268 -20.642 -15.413 1.00 72.06 90 LYS A CA 1
ATOM 659 C C . LYS A 1 90 ? 17.310 -19.929 -14.059 1.00 72.06 90 LYS A C 1
ATOM 661 O O . LYS A 1 90 ? 18.102 -20.344 -13.214 1.00 72.06 90 LYS A O 1
ATOM 666 N N . PRO A 1 91 ? 16.517 -18.867 -13.851 1.00 73.50 91 PRO A N 1
ATOM 667 C CA . PRO A 1 91 ? 16.527 -18.144 -12.587 1.00 73.50 91 PRO A CA 1
ATOM 668 C C . PRO A 1 91 ? 16.255 -19.114 -11.433 1.00 73.50 91 PRO A C 1
ATOM 670 O O . PRO A 1 91 ? 15.257 -19.832 -11.442 1.00 73.50 91 PRO A O 1
ATOM 673 N N . THR A 1 92 ? 17.166 -19.140 -10.458 1.00 71.81 92 THR A N 1
ATOM 674 C CA . THR A 1 92 ? 17.140 -20.056 -9.303 1.00 71.81 92 THR A CA 1
ATOM 675 C C . THR A 1 92 ? 15.914 -19.838 -8.415 1.00 71.81 92 THR A C 1
ATOM 677 O O . THR A 1 92 ? 15.478 -20.746 -7.718 1.00 71.81 92 THR A O 1
ATOM 680 N N . ASN A 1 93 ? 15.340 -18.635 -8.453 1.00 72.81 93 ASN A N 1
ATOM 681 C CA . ASN A 1 93 ? 14.137 -18.272 -7.723 1.00 72.81 93 ASN A CA 1
ATOM 682 C C . ASN A 1 93 ? 13.186 -17.554 -8.687 1.00 72.81 93 ASN A C 1
ATOM 684 O O . ASN A 1 93 ? 13.409 -16.404 -9.065 1.00 72.81 93 ASN A O 1
ATOM 688 N N . VAL A 1 94 ? 12.164 -18.273 -9.142 1.00 74.31 94 VAL A N 1
ATOM 689 C CA . VAL A 1 94 ? 11.025 -17.689 -9.849 1.00 74.31 94 VAL A CA 1
ATOM 690 C C . VAL A 1 94 ? 9.927 -17.544 -8.816 1.00 74.31 94 VAL A C 1
ATOM 692 O O . VAL A 1 94 ? 9.548 -18.533 -8.195 1.00 74.31 94 VAL A O 1
ATOM 695 N N . ASP A 1 95 ? 9.418 -16.327 -8.641 1.00 81.19 95 ASP A N 1
ATOM 696 C CA . ASP A 1 95 ? 8.283 -16.101 -7.757 1.00 81.19 95 ASP A CA 1
ATOM 697 C C . ASP A 1 95 ? 7.104 -17.001 -8.186 1.00 81.19 95 ASP A C 1
ATOM 699 O O . ASP A 1 95 ? 6.607 -16.857 -9.313 1.00 81.19 95 ASP A O 1
ATOM 703 N N . PRO A 1 96 ? 6.641 -17.919 -7.315 1.00 79.62 96 PRO A N 1
ATOM 704 C CA . PRO A 1 96 ? 5.589 -18.871 -7.655 1.00 79.62 96 PRO A CA 1
ATOM 705 C C . PRO A 1 96 ? 4.271 -18.176 -8.021 1.00 79.62 96 PRO A C 1
ATOM 707 O O . PRO A 1 96 ? 3.486 -18.721 -8.799 1.00 79.62 96 PRO A O 1
ATOM 710 N N . LEU A 1 97 ? 4.048 -16.949 -7.536 1.00 89.81 97 LEU A N 1
ATOM 711 C CA . LEU A 1 97 ? 2.841 -16.165 -7.801 1.00 89.81 97 LEU A CA 1
ATOM 712 C C . LEU A 1 97 ? 2.977 -15.207 -8.990 1.00 89.81 97 LEU A C 1
ATOM 714 O O . LEU A 1 97 ? 1.995 -14.569 -9.376 1.00 89.81 97 LEU A O 1
ATOM 718 N N . ALA A 1 98 ? 4.146 -15.105 -9.629 1.00 85.31 98 ALA A N 1
ATOM 719 C CA . ALA A 1 98 ? 4.384 -14.132 -10.699 1.00 85.31 98 ALA A CA 1
ATOM 720 C C . ALA A 1 98 ? 3.416 -14.326 -11.872 1.00 85.31 98 ALA A C 1
ATOM 722 O O . ALA A 1 98 ? 2.921 -13.368 -12.470 1.00 85.31 98 ALA A O 1
ATOM 723 N N . LYS A 1 99 ? 3.101 -15.588 -12.175 1.00 85.75 99 LYS A N 1
ATOM 724 C CA . LYS A 1 99 ? 2.156 -15.954 -13.232 1.00 85.75 99 LYS A CA 1
ATOM 725 C C . LYS A 1 99 ? 0.725 -15.539 -12.890 1.00 85.75 99 LYS A C 1
ATOM 727 O O . LYS A 1 99 ? 0.011 -15.072 -13.772 1.00 85.75 99 LYS A O 1
ATOM 732 N N . GLU A 1 100 ? 0.317 -15.684 -11.632 1.00 90.06 100 GLU A N 1
ATOM 733 C CA . GLU A 1 100 ? -1.010 -15.276 -11.164 1.00 90.06 100 GLU A CA 1
ATOM 734 C C . GLU A 1 100 ? -1.143 -13.752 -11.143 1.00 90.06 100 GLU A C 1
ATOM 736 O O . GLU A 1 100 ? -2.107 -13.209 -11.680 1.00 90.06 100 GLU A O 1
ATOM 741 N N . ARG A 1 101 ? -0.126 -13.047 -10.636 1.00 90.38 101 ARG A N 1
ATOM 742 C CA . ARG A 1 101 ? -0.078 -11.579 -10.664 1.00 90.38 101 ARG A CA 1
ATOM 743 C C . ARG A 1 101 ? -0.169 -11.034 -12.085 1.00 90.38 101 ARG A C 1
ATOM 745 O O . ARG A 1 101 ? -0.928 -10.103 -12.334 1.00 90.38 101 ARG A O 1
ATOM 752 N N . ARG A 1 102 ? 0.540 -11.652 -13.035 1.00 89.19 102 ARG A N 1
ATOM 753 C CA . ARG A 1 102 ? 0.460 -11.276 -14.452 1.00 89.19 102 ARG A CA 1
ATOM 754 C C . ARG A 1 102 ? -0.942 -11.483 -15.028 1.00 89.19 102 ARG A C 1
ATOM 756 O O . ARG A 1 102 ? -1.391 -10.642 -15.798 1.00 89.19 102 ARG A O 1
ATOM 763 N N . ARG A 1 103 ? -1.631 -12.570 -14.665 1.00 90.81 103 ARG A N 1
ATOM 764 C CA . ARG A 1 103 ? -3.019 -12.816 -15.098 1.00 90.81 103 ARG A CA 1
ATOM 765 C C . ARG A 1 103 ? -3.967 -11.747 -14.565 1.00 90.81 103 ARG A C 1
ATOM 767 O O . ARG A 1 103 ? -4.645 -11.115 -15.366 1.00 90.81 103 ARG A O 1
ATOM 774 N N . ARG A 1 104 ? -3.914 -11.471 -13.258 1.00 93.44 104 ARG A N 1
ATOM 775 C CA . ARG A 1 104 ? -4.728 -10.419 -12.626 1.00 93.44 104 ARG A CA 1
ATOM 776 C C . ARG A 1 104 ? -4.480 -9.050 -13.247 1.00 93.44 104 ARG A C 1
ATOM 778 O O . ARG A 1 104 ? -5.420 -8.316 -13.503 1.00 93.44 104 ARG A O 1
ATOM 785 N N . LEU A 1 105 ? -3.223 -8.716 -13.541 1.00 91.12 105 LEU A N 1
ATOM 786 C CA . LEU A 1 105 ? -2.897 -7.444 -14.182 1.00 91.12 105 LEU A CA 1
ATOM 787 C C . LEU A 1 105 ? -3.529 -7.329 -15.576 1.00 91.12 105 LEU A C 1
ATOM 789 O O . LEU A 1 105 ? -4.046 -6.275 -15.927 1.00 91.12 105 LEU A O 1
ATOM 793 N N . VAL A 1 106 ? -3.518 -8.408 -16.362 1.00 88.50 106 VAL A N 1
ATOM 794 C CA . VAL A 1 106 ? -4.162 -8.431 -17.684 1.00 88.50 106 VAL A CA 1
ATOM 795 C C . VAL A 1 106 ? -5.679 -8.296 -17.565 1.00 88.50 106 VAL A C 1
ATOM 797 O O . VAL A 1 106 ? -6.274 -7.581 -18.363 1.00 88.50 106 VAL A O 1
ATOM 800 N N . GLU A 1 107 ? -6.302 -8.948 -16.585 1.00 90.69 107 GLU A N 1
ATOM 801 C CA . GLU A 1 107 ? -7.743 -8.823 -16.319 1.00 90.69 107 GLU A CA 1
ATOM 802 C C . GLU A 1 107 ? -8.117 -7.388 -15.943 1.00 90.69 107 GLU A C 1
ATOM 804 O O . GLU A 1 107 ? -8.962 -6.792 -16.604 1.00 90.69 107 GLU A O 1
ATOM 809 N N . LEU A 1 108 ? -7.397 -6.789 -14.992 1.00 89.88 108 LEU A N 1
ATOM 810 C CA . LEU A 1 108 ? -7.594 -5.393 -14.596 1.00 89.88 108 LEU A CA 1
ATOM 811 C C . LEU A 1 108 ? -7.361 -4.420 -15.754 1.00 89.88 108 LEU A C 1
ATOM 813 O O . LEU A 1 108 ? -8.053 -3.418 -15.869 1.00 89.88 108 LEU A O 1
ATOM 817 N N . THR A 1 109 ? -6.404 -4.709 -16.637 1.00 86.31 109 THR A N 1
ATOM 818 C CA . THR A 1 109 ? -6.149 -3.859 -17.810 1.00 86.31 109 THR A CA 1
ATOM 819 C C . THR A 1 109 ? -7.300 -3.941 -18.813 1.00 86.31 109 THR A C 1
ATOM 821 O O . THR A 1 109 ? -7.650 -2.930 -19.411 1.00 86.31 109 THR A O 1
ATOM 824 N N . LYS A 1 110 ? -7.909 -5.120 -18.988 1.00 86.00 110 LYS A N 1
ATOM 825 C CA . LYS A 1 110 ? -9.092 -5.294 -19.847 1.00 86.00 110 LYS A CA 1
ATOM 826 C C . LYS A 1 110 ? -10.333 -4.626 -19.262 1.00 86.00 110 LYS A C 1
ATOM 828 O O . LYS A 1 110 ? -11.146 -4.116 -20.019 1.00 86.00 110 LYS A O 1
ATOM 833 N N . GLU A 1 111 ? -10.469 -4.636 -17.939 1.00 86.81 111 GLU A N 1
ATOM 834 C CA . GLU A 1 111 ? -11.549 -3.940 -17.237 1.00 86.81 111 GLU A CA 1
ATOM 835 C C . GLU A 1 111 ? -11.376 -2.416 -17.313 1.00 86.81 111 GLU A C 1
ATOM 837 O O . GLU A 1 111 ? -12.322 -1.702 -17.631 1.00 86.81 111 GLU A O 1
ATOM 842 N N . ALA A 1 112 ? -10.157 -1.917 -17.090 1.00 85.19 112 ALA A N 1
ATOM 843 C CA . ALA A 1 112 ? -9.849 -0.489 -17.144 1.00 85.19 112 ALA A CA 1
ATOM 844 C C . ALA A 1 112 ? -9.885 0.084 -18.572 1.00 85.19 112 ALA A C 1
ATOM 846 O O . ALA A 1 112 ? -10.222 1.252 -18.756 1.00 85.19 112 ALA A O 1
ATOM 847 N N . PHE A 1 113 ? -9.531 -0.722 -19.578 1.00 85.88 113 PHE A N 1
ATOM 848 C CA . PHE A 1 113 ? -9.484 -0.318 -20.983 1.00 85.88 113 PHE A CA 1
ATOM 849 C C . PHE A 1 113 ? -10.203 -1.356 -21.860 1.00 85.88 113 PHE A C 1
ATOM 851 O O . PHE A 1 113 ? -9.540 -2.190 -22.488 1.00 85.88 113 PHE A O 1
ATOM 858 N N . PRO A 1 114 ? -11.548 -1.314 -21.944 1.00 80.81 114 PRO A N 1
ATOM 859 C CA . PRO A 1 114 ? -12.322 -2.275 -22.735 1.00 80.81 114 PRO A CA 1
ATOM 860 C C . PRO A 1 114 ? -11.970 -2.231 -24.231 1.00 80.81 114 PRO A C 1
ATOM 862 O O . PRO A 1 114 ? -11.937 -3.269 -24.888 1.00 80.81 114 PRO A O 1
ATOM 865 N N . ASP A 1 115 ? -11.598 -1.056 -24.745 1.00 83.50 115 ASP A N 1
ATOM 866 C CA . ASP A 1 115 ? -11.166 -0.863 -26.137 1.00 83.50 115 ASP A CA 1
ATOM 867 C C . ASP A 1 115 ? -9.696 -1.254 -26.382 1.00 83.50 115 ASP A C 1
ATOM 869 O O . ASP A 1 115 ? -9.183 -1.135 -27.499 1.00 83.50 115 ASP A O 1
ATOM 873 N N . GLY A 1 116 ? -8.975 -1.680 -25.337 1.00 77.31 116 GLY A N 1
ATOM 874 C CA . GLY A 1 116 ? -7.570 -2.094 -25.399 1.00 77.31 116 GLY A CA 1
ATOM 875 C C . GLY A 1 116 ? -6.574 -0.971 -25.708 1.00 77.31 116 GLY A C 1
ATOM 876 O O . GLY A 1 116 ? -5.373 -1.231 -25.805 1.00 77.31 116 GLY A O 1
ATOM 877 N N . LYS A 1 117 ? -7.046 0.270 -25.859 1.00 79.19 117 LYS A N 1
ATOM 878 C CA . LYS A 1 117 ? -6.215 1.447 -26.106 1.00 79.19 117 LYS A CA 1
ATOM 879 C C . LYS A 1 117 ? -6.077 2.243 -24.810 1.00 79.19 117 LYS A C 1
ATOM 881 O O . LYS A 1 117 ? -7.068 2.817 -24.361 1.00 79.19 117 LYS A O 1
ATOM 886 N N . PRO A 1 118 ? -4.882 2.295 -24.198 1.00 72.31 118 PRO A N 1
ATOM 887 C CA . PRO A 1 118 ? -4.651 3.257 -23.135 1.00 72.31 118 PRO A CA 1
ATOM 888 C C . PRO A 1 118 ? -4.805 4.674 -23.715 1.00 72.31 118 PRO A C 1
ATOM 890 O O . PRO A 1 118 ? -4.420 4.894 -24.870 1.00 72.31 118 PRO A O 1
ATOM 893 N N . PRO A 1 119 ? -5.369 5.629 -22.956 1.00 73.12 119 PRO A N 1
ATOM 894 C CA . PRO A 1 119 ? -5.457 7.011 -23.400 1.00 73.12 119 PRO A CA 1
ATOM 895 C C . PRO A 1 119 ? -4.047 7.524 -23.687 1.00 73.12 119 PRO A C 1
ATOM 897 O O . PRO A 1 119 ? -3.125 7.314 -22.896 1.00 73.12 119 PRO A O 1
ATOM 900 N N . ASP A 1 120 ? -3.879 8.154 -24.846 1.00 71.12 120 ASP A N 1
ATOM 901 C CA . ASP A 1 120 ? -2.595 8.706 -25.252 1.00 71.12 120 ASP A CA 1
ATOM 902 C C . ASP A 1 120 ? -2.175 9.793 -24.248 1.00 71.12 120 ASP A C 1
ATOM 904 O O . ASP A 1 120 ? -2.885 10.796 -24.101 1.00 71.12 120 ASP A O 1
ATOM 908 N N . PRO A 1 121 ? -1.034 9.620 -23.554 1.00 68.50 121 PRO A N 1
ATOM 909 C CA . PRO A 1 121 ? -0.597 10.550 -22.523 1.00 68.50 121 PRO A CA 1
ATOM 910 C C . PRO A 1 121 ? -0.319 11.963 -23.056 1.00 68.50 121 PRO A C 1
ATOM 912 O O . PRO A 1 121 ? -0.276 12.898 -22.258 1.00 68.50 121 PRO A O 1
ATOM 915 N N . PHE A 1 122 ? -0.149 12.139 -24.370 1.00 65.81 122 PHE A N 1
ATOM 916 C CA . PHE A 1 122 ? 0.095 13.439 -25.001 1.00 65.81 122 PHE A CA 1
ATOM 917 C C . PHE A 1 122 ? -1.176 14.111 -25.539 1.00 65.81 122 PHE A C 1
ATOM 919 O O . PHE A 1 122 ? -1.151 15.309 -25.809 1.00 65.81 122 PHE A O 1
ATOM 926 N N . ASN A 1 123 ? -2.287 13.371 -25.638 1.00 59.44 123 ASN A N 1
ATOM 927 C CA . ASN A 1 123 ? -3.607 13.897 -26.010 1.00 59.44 123 ASN A CA 1
ATOM 928 C C . ASN A 1 123 ? -4.526 14.127 -24.799 1.00 59.44 123 ASN A C 1
ATOM 930 O O . ASN A 1 123 ? -5.660 14.578 -24.959 1.00 59.44 123 ASN A O 1
ATOM 934 N N . LEU A 1 124 ? -4.049 13.855 -23.579 1.00 57.94 124 LEU A N 1
ATOM 935 C CA . LEU A 1 124 ? -4.708 14.287 -22.352 1.00 57.94 124 LEU A CA 1
ATOM 936 C C . LEU A 1 124 ? -4.602 15.814 -22.249 1.00 57.94 124 LEU A C 1
ATOM 938 O O . LEU A 1 124 ? -3.670 16.362 -21.657 1.00 57.94 124 LEU A O 1
ATOM 942 N N . THR A 1 125 ? -5.584 16.524 -22.801 1.00 52.62 125 THR A N 1
ATOM 943 C CA . THR A 1 125 ? -5.948 17.837 -22.268 1.00 52.62 125 THR A CA 1
ATOM 944 C C . THR A 1 125 ? -6.113 17.667 -20.762 1.00 52.62 125 THR A C 1
ATOM 946 O O . THR A 1 125 ? -6.943 16.877 -20.322 1.00 52.62 125 THR A O 1
ATOM 949 N N . TRP A 1 126 ? -5.306 18.382 -19.979 1.00 52.31 126 TRP A N 1
ATOM 950 C CA . TRP A 1 126 ? -5.291 18.428 -18.509 1.00 52.31 126 TRP A CA 1
ATOM 951 C C . TRP A 1 126 ? -6.601 18.981 -17.888 1.00 52.31 126 TRP A C 1
ATOM 953 O O . TRP A 1 126 ? -6.595 19.606 -16.833 1.00 52.31 126 TRP A O 1
ATOM 963 N N . LEU A 1 127 ? -7.736 18.780 -18.554 1.00 45.84 127 LEU A N 1
ATOM 964 C CA . LEU A 1 127 ? -9.084 19.170 -18.171 1.00 45.84 127 LEU A CA 1
ATOM 965 C C . LEU A 1 127 ? -9.790 17.920 -17.639 1.00 45.84 127 LEU A C 1
ATOM 967 O O . LEU A 1 127 ? -10.366 17.148 -18.396 1.00 45.84 127 LEU A O 1
ATOM 971 N N . GLY A 1 128 ? -9.669 17.686 -16.337 1.00 46.44 128 GLY A N 1
ATOM 972 C CA . GLY A 1 128 ? -10.323 16.558 -15.664 1.00 46.44 128 GLY A CA 1
ATOM 973 C C . GLY A 1 128 ? -9.803 16.253 -14.259 1.00 46.44 128 GLY A C 1
ATOM 974 O O . GLY A 1 128 ? -10.276 15.322 -13.623 1.00 46.44 128 GLY A O 1
ATOM 975 N N . LEU A 1 129 ? -8.827 17.019 -13.754 1.00 45.34 129 LEU A N 1
ATOM 976 C CA . LEU A 1 129 ? -8.421 16.987 -12.340 1.00 45.34 129 LEU A CA 1
ATOM 977 C C . LEU A 1 129 ? -9.181 18.002 -11.468 1.00 45.34 129 LEU A C 1
ATOM 979 O O . LEU A 1 129 ? -8.864 18.153 -10.291 1.00 45.34 129 LEU A O 1
ATOM 983 N N . ALA A 1 130 ? -10.182 18.681 -12.025 1.00 47.72 130 ALA A N 1
ATOM 984 C CA . ALA A 1 130 ? -11.097 19.538 -11.288 1.00 47.72 130 ALA A CA 1
ATOM 985 C C . ALA A 1 130 ? -12.529 19.087 -11.596 1.00 47.72 130 ALA A C 1
ATOM 987 O O . ALA A 1 130 ? -12.849 18.903 -12.765 1.00 47.72 130 ALA A O 1
ATOM 988 N N . GLU A 1 131 ? -13.333 18.946 -10.539 1.00 43.41 131 GLU A N 1
ATOM 989 C CA . GLU A 1 131 ? -14.748 18.529 -10.516 1.00 43.41 131 GLU A CA 1
ATOM 990 C C . GLU A 1 131 ? -14.919 16.996 -10.647 1.00 43.41 131 GLU A C 1
ATOM 992 O O . GLU A 1 131 ? -14.547 16.388 -11.637 1.00 43.41 131 GLU A O 1
ATOM 997 N N . ASP A 1 132 ? -15.377 16.245 -9.643 1.00 37.97 132 ASP A N 1
ATOM 998 C CA . ASP A 1 132 ? -16.497 16.567 -8.768 1.00 37.97 132 ASP A CA 1
ATOM 999 C C . ASP A 1 132 ? -16.341 15.940 -7.369 1.00 37.97 132 ASP A C 1
ATOM 1001 O O . ASP A 1 132 ? -16.296 14.721 -7.174 1.00 37.97 132 ASP A O 1
ATOM 1005 N N . VAL A 1 133 ? -16.286 16.817 -6.369 1.00 50.44 133 VAL A N 1
ATOM 1006 C CA . VAL A 1 133 ? -16.650 16.521 -4.986 1.00 50.44 133 VAL A CA 1
ATOM 1007 C C . VAL A 1 133 ? -18.175 16.574 -4.957 1.00 50.44 133 VAL A C 1
ATOM 1009 O O . VAL A 1 133 ? -18.741 17.660 -4.964 1.00 50.44 133 VAL A O 1
ATOM 1012 N N . GLY A 1 134 ? -18.853 15.424 -4.947 1.00 35.38 134 GLY A N 1
ATOM 1013 C CA . GLY A 1 134 ? -20.314 15.441 -5.050 1.00 35.38 134 GLY A CA 1
ATOM 1014 C C . GLY A 1 134 ? -21.021 14.106 -4.856 1.00 35.38 134 GLY A C 1
ATOM 1015 O O . GLY A 1 134 ? -21.877 13.747 -5.654 1.00 35.38 134 GLY A O 1
ATOM 1016 N N . CYS A 1 135 ? -20.719 13.363 -3.789 1.00 36.91 135 CYS A N 1
ATOM 1017 C CA . CYS A 1 135 ? -21.710 12.426 -3.251 1.00 36.91 135 CYS A CA 1
ATOM 1018 C C . CYS A 1 135 ? -22.686 13.262 -2.404 1.00 36.91 135 CYS A C 1
ATOM 1020 O O . CYS A 1 135 ? -22.239 13.897 -1.446 1.00 36.91 135 CYS A O 1
ATOM 1022 N N . PRO A 1 136 ? -23.982 13.340 -2.761 1.00 43.88 136 PRO A N 1
ATOM 1023 C CA . PRO A 1 136 ? -24.904 12.344 -2.218 1.00 43.88 136 PRO A CA 1
ATOM 1024 C C . PRO A 1 136 ? -26.062 11.979 -3.164 1.00 43.88 136 PRO A C 1
ATOM 1026 O O . PRO A 1 136 ? -26.555 12.807 -3.923 1.00 43.88 136 PRO A O 1
ATOM 1029 N N . ARG A 1 137 ? -26.592 10.760 -3.012 1.00 38.72 137 ARG A N 1
ATOM 1030 C CA . ARG A 1 137 ? -28.047 10.499 -2.972 1.00 38.72 137 ARG A CA 1
ATOM 1031 C C . ARG A 1 137 ? -28.293 9.069 -2.503 1.00 38.72 137 ARG A C 1
ATOM 1033 O O . ARG A 1 137 ? -28.521 8.143 -3.274 1.00 38.72 137 ARG A O 1
ATOM 1040 N N . THR A 1 138 ? -28.251 8.910 -1.188 1.00 44.16 138 THR A N 1
ATOM 1041 C CA . THR A 1 138 ? -29.036 7.890 -0.502 1.00 44.16 138 THR A CA 1
ATOM 1042 C C . THR A 1 138 ? -30.514 8.279 -0.558 1.00 44.16 138 THR A C 1
ATOM 1044 O O . THR A 1 138 ? -30.861 9.402 -0.208 1.00 44.16 138 THR A O 1
ATOM 1047 N N . SER A 1 139 ? -31.341 7.308 -0.955 1.00 41.66 139 SER A N 1
ATOM 1048 C CA . SER A 1 139 ? -32.692 7.005 -0.447 1.00 41.66 139 SER A CA 1
ATOM 1049 C C . SER A 1 139 ? -33.791 8.080 -0.435 1.00 41.66 139 SER A C 1
ATOM 1051 O O . SER A 1 139 ? -33.672 9.097 0.238 1.00 41.66 139 SER A O 1
ATOM 1053 N N . GLY A 1 140 ? -34.970 7.693 -0.937 1.00 37.06 140 GLY A N 1
ATOM 1054 C CA . GLY A 1 140 ? -36.201 7.881 -0.158 1.00 37.06 140 GLY A CA 1
ATOM 1055 C C . GLY A 1 140 ? -37.399 8.489 -0.886 1.00 37.06 140 GLY A C 1
ATOM 1056 O O . GLY A 1 140 ? -37.367 9.633 -1.311 1.00 37.06 140 GLY A O 1
ATOM 1057 N N . LEU A 1 141 ? -38.456 7.675 -0.949 1.00 40.78 141 LEU A N 1
ATOM 1058 C CA . LEU A 1 141 ? -39.890 7.979 -1.019 1.00 40.78 141 LEU A CA 1
ATOM 1059 C C . LEU A 1 141 ? -40.330 9.429 -0.712 1.00 40.78 141 LEU A C 1
ATOM 1061 O O . LEU A 1 141 ? -39.922 9.986 0.300 1.00 40.78 141 LEU A O 1
ATOM 1065 N N . SER A 1 142 ? -41.356 9.924 -1.419 1.00 38.25 142 SER A N 1
ATOM 1066 C CA . SER A 1 142 ? -42.725 10.103 -0.877 1.00 38.25 142 SER A CA 1
ATOM 1067 C C . SER A 1 142 ? -43.634 10.894 -1.842 1.00 38.25 142 SER A C 1
ATOM 1069 O O . SER A 1 142 ? -43.176 11.534 -2.780 1.00 38.25 142 SER A O 1
ATOM 1071 N N . GLN A 1 143 ? -44.933 10.752 -1.597 1.00 42.72 143 GLN A N 1
ATOM 1072 C CA . GLN A 1 143 ? -46.135 10.992 -2.394 1.00 42.72 143 GLN A CA 1
ATOM 1073 C C . GLN A 1 143 ? -46.607 12.459 -2.518 1.00 42.72 143 GLN A C 1
ATOM 1075 O O . GLN A 1 143 ? -46.144 13.340 -1.801 1.00 42.72 143 GLN A O 1
ATOM 1080 N N . HIS A 1 144 ? -47.685 12.599 -3.312 1.00 38.81 144 HIS A N 1
ATOM 1081 C CA . HIS A 1 144 ? -48.667 13.696 -3.420 1.00 38.81 144 HIS A CA 1
ATOM 1082 C C . HIS A 1 144 ? -48.193 14.911 -4.240 1.00 38.81 144 HIS A C 1
ATOM 1084 O O . HIS A 1 144 ? -47.108 15.426 -4.023 1.00 38.81 144 HIS A O 1
ATOM 1090 N N . ARG A 1 145 ? -48.950 15.427 -5.212 1.00 44.84 145 ARG A N 1
ATOM 1091 C CA . ARG A 1 145 ? -50.406 15.507 -5.371 1.00 44.84 145 ARG A CA 1
ATOM 1092 C C . ARG A 1 145 ? -50.755 15.687 -6.849 1.00 44.84 145 ARG A C 1
ATOM 1094 O O . ARG A 1 145 ? -49.917 16.282 -7.559 1.00 44.84 145 ARG A O 1
#

Secondary structure (DSSP, 8-state):
-PPPPPPPS--------S-HHHHHHHTT----HHHHHHHHHHHHHHHHHHHHHHHHHHHHHHHHHHHS-----TT----------SSPPPPS---TTHHHHHHHHHHHHHHH-TTS-PPPTTT--S-SSS---------------

Radius of gyration: 31.28 Å; chains: 1; bounding box: 90×49×85 Å

Organism: NCBI:txid84603